Protein AF-A0A1P8YNN6-F1 (afdb_monomer)

Radius of gyration: 15.49 Å; Cα contacts (8 Å, |Δi|>4): 29; chains: 1; bounding box: 34×27×40 Å

Sequence (79 aa):
MTLSPASTEVIKATLPAVGAAIEDITALFYPKMFAAHPELERDLFNRGNQKQGQQQKALAGAIAAFAALQVSPDAPARN

Secondary structure (DSSP, 8-state):
-PPPHHHHHHHHHHHHHHHHTHHHHHHHHHHHHHHH-HHIIIIIS-HHHHTTTHHHHHHHHHHHHHHHHHH-TTPPP--

Foldseek 3Di:
DDDDPVVLVVCLVCLVVCLVCLLVVLVPVPVVCCVVPVCCVVPPDDVVCVVVCVVSVVVSVVSVVVNVVSVPVPDPDDD

Mean predicted aligned error: 8.2 Å

Structure (mmCIF, N/CA/C/O backbone):
data_AF-A0A1P8YNN6-F1
#
_entry.id   AF-A0A1P8YNN6-F1
#
loop_
_atom_site.group_PDB
_atom_site.id
_atom_site.type_symbol
_atom_site.label_atom_id
_atom_site.label_alt_id
_atom_site.label_comp_id
_atom_site.label_asym_id
_atom_site.label_entity_id
_atom_site.label_seq_id
_atom_site.pdbx_PDB_ins_code
_atom_site.Cartn_x
_atom_site.Cartn_y
_atom_site.Cartn_z
_atom_site.occupancy
_atom_site.B_iso_or_equiv
_atom_site.auth_seq_id
_atom_site.auth_comp_id
_atom_site.auth_asym_id
_atom_site.auth_atom_id
_atom_site.pdbx_PDB_model_num
ATOM 1 N N . MET A 1 1 ? -8.359 17.062 4.353 1.00 52.50 1 MET A N 1
ATOM 2 C CA . MET A 1 1 ? -9.704 16.450 4.291 1.00 52.50 1 MET A CA 1
ATOM 3 C C . MET A 1 1 ? -9.759 15.358 5.338 1.00 52.50 1 MET A C 1
ATOM 5 O O . MET A 1 1 ? -8.872 14.516 5.339 1.00 52.50 1 MET A O 1
ATOM 9 N N . THR A 1 2 ? -10.740 15.403 6.234 1.00 71.00 2 THR A N 1
ATOM 10 C CA . THR A 1 2 ? -10.927 14.387 7.281 1.00 71.00 2 THR A CA 1
ATOM 11 C C . THR A 1 2 ? -11.926 13.344 6.783 1.00 71.00 2 THR A C 1
ATOM 13 O O . THR A 1 2 ? -12.895 13.702 6.113 1.00 71.00 2 THR A O 1
ATOM 16 N N . LEU A 1 3 ? -11.680 12.063 7.063 1.00 80.56 3 LEU A N 1
ATOM 17 C CA . LEU A 1 3 ? -12.609 10.983 6.724 1.00 80.56 3 LEU A CA 1
ATOM 18 C C . LEU A 1 3 ? -13.924 11.119 7.498 1.00 80.56 3 LEU A C 1
ATOM 20 O O . LEU A 1 3 ? -13.949 11.634 8.617 1.00 80.56 3 LEU A O 1
ATOM 24 N N . SER A 1 4 ? -15.018 10.626 6.911 1.00 89.00 4 SER A N 1
ATOM 25 C CA . SER A 1 4 ? -16.276 10.499 7.649 1.00 89.00 4 SER A CA 1
ATOM 26 C C . SER A 1 4 ? -16.127 9.466 8.777 1.00 89.00 4 SER A C 1
ATOM 28 O O . SER A 1 4 ? -15.386 8.494 8.597 1.00 89.00 4 SER A O 1
ATOM 30 N N . PRO A 1 5 ? -16.860 9.598 9.899 1.00 86.69 5 PRO A N 1
ATOM 31 C CA . PRO A 1 5 ? -16.819 8.611 10.980 1.00 86.69 5 PRO A CA 1
ATOM 32 C C . PRO A 1 5 ? -17.102 7.183 10.495 1.00 86.69 5 PRO A C 1
ATOM 34 O O . PRO A 1 5 ? -16.400 6.250 10.872 1.00 86.69 5 PRO A O 1
ATOM 37 N N . ALA A 1 6 ? -18.070 7.018 9.587 1.00 90.12 6 ALA A N 1
ATOM 38 C CA . ALA A 1 6 ? -18.402 5.720 9.006 1.00 90.12 6 ALA A CA 1
ATOM 39 C C . ALA A 1 6 ? -17.235 5.127 8.198 1.00 90.12 6 ALA A C 1
ATOM 41 O O . ALA A 1 6 ? -16.926 3.945 8.328 1.00 90.12 6 ALA A O 1
ATOM 42 N N . SER A 1 7 ? -16.549 5.946 7.393 1.00 88.19 7 SER A N 1
ATOM 43 C CA . SER A 1 7 ? -15.371 5.506 6.636 1.00 88.19 7 SER A CA 1
ATOM 44 C C . SER A 1 7 ? -14.227 5.099 7.564 1.00 88.19 7 SER A C 1
ATOM 46 O O . SER A 1 7 ? -13.581 4.083 7.321 1.00 88.19 7 SER A O 1
ATOM 48 N N . THR A 1 8 ? -13.998 5.859 8.636 1.00 85.62 8 THR A N 1
ATOM 49 C CA . THR A 1 8 ? -12.963 5.560 9.631 1.00 85.62 8 THR A CA 1
ATOM 50 C C . THR A 1 8 ? -13.198 4.209 10.302 1.00 85.62 8 THR A C 1
ATOM 52 O O . THR A 1 8 ? -12.255 3.431 10.438 1.00 85.62 8 THR A O 1
ATOM 55 N N . GLU A 1 9 ? -14.439 3.889 10.670 1.00 89.00 9 GLU A N 1
ATOM 56 C CA . GLU A 1 9 ? -14.766 2.598 11.286 1.00 89.00 9 GLU A CA 1
ATOM 57 C C . GLU A 1 9 ? -14.582 1.426 10.315 1.00 89.00 9 GLU A C 1
ATOM 59 O O . GLU A 1 9 ? -13.979 0.415 10.678 1.00 89.00 9 GLU A O 1
ATOM 64 N N . VAL A 1 10 ? -14.993 1.580 9.051 1.00 91.19 10 VAL A N 1
ATOM 65 C CA . VAL A 1 10 ? -14.740 0.563 8.015 1.00 9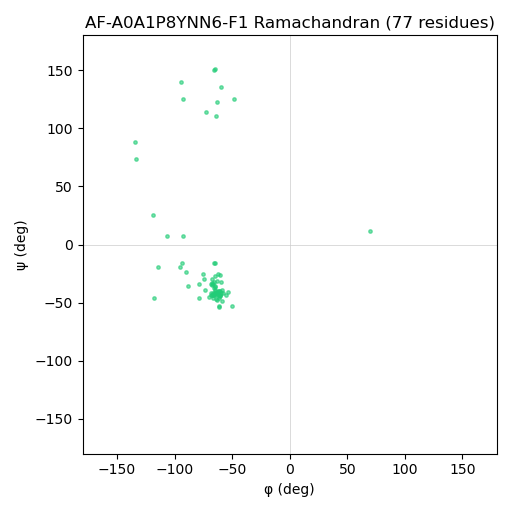1.19 10 VAL A CA 1
ATOM 66 C C . VAL A 1 10 ? -13.240 0.336 7.823 1.00 91.19 10 VAL A C 1
ATOM 68 O O . VAL A 1 10 ? -12.793 -0.811 7.758 1.00 91.19 10 VAL A O 1
ATOM 71 N N . ILE A 1 11 ? -12.450 1.411 7.764 1.00 86.31 11 ILE A N 1
ATOM 72 C CA . ILE A 1 11 ? -10.995 1.316 7.613 1.00 86.31 11 ILE A CA 1
ATOM 73 C C . ILE A 1 11 ? -10.393 0.575 8.806 1.00 86.31 11 ILE A C 1
ATOM 75 O O . ILE A 1 11 ? -9.712 -0.422 8.595 1.00 86.31 11 ILE A O 1
ATOM 79 N N . LYS A 1 12 ? -10.682 0.983 10.048 1.00 84.06 12 LYS A N 1
ATOM 80 C CA . LYS A 1 12 ? -10.161 0.306 11.250 1.00 84.06 12 LYS A CA 1
ATOM 81 C C . LYS A 1 12 ? -10.504 -1.185 11.269 1.00 84.06 12 LYS A C 1
ATOM 83 O O . LYS A 1 12 ? -9.635 -1.999 11.568 1.00 84.06 12 LYS A O 1
ATOM 88 N N . ALA A 1 13 ? -11.742 -1.540 10.924 1.00 90.69 13 ALA A N 1
ATOM 89 C CA . ALA A 1 13 ? -12.208 -2.923 10.938 1.00 90.69 13 ALA A CA 1
ATOM 90 C C . ALA A 1 13 ? -11.548 -3.800 9.860 1.00 90.69 13 ALA A C 1
ATOM 92 O O . ALA A 1 13 ? -11.310 -4.984 10.087 1.00 90.69 13 ALA A O 1
ATOM 93 N N . THR A 1 14 ? -11.244 -3.239 8.688 1.00 90.25 14 THR A N 1
ATOM 94 C CA . THR A 1 14 ? -10.718 -4.004 7.540 1.00 90.25 14 THR A CA 1
ATOM 95 C C . THR A 1 14 ? -9.199 -3.986 7.441 1.00 90.25 14 THR A C 1
ATOM 97 O O . THR A 1 14 ? -8.604 -4.868 6.819 1.00 90.25 14 THR A O 1
ATOM 100 N N . LEU A 1 15 ? -8.551 -3.021 8.086 1.00 85.81 15 LEU A N 1
ATOM 101 C CA . LEU A 1 15 ? -7.123 -2.800 7.969 1.00 85.81 15 LEU A CA 1
ATOM 102 C C . LEU A 1 15 ? -6.250 -4.012 8.351 1.00 85.81 15 LEU A C 1
ATOM 104 O O . LEU A 1 15 ? -5.306 -4.271 7.606 1.00 85.81 15 LEU A O 1
ATOM 108 N N . PRO A 1 16 ? -6.524 -4.795 9.418 1.00 87.12 16 PRO A N 1
ATOM 109 C CA . PRO A 1 16 ? -5.727 -5.989 9.708 1.00 87.12 16 PRO A CA 1
ATOM 110 C C . PRO A 1 16 ? -5.786 -7.030 8.584 1.00 87.12 16 PRO A C 1
ATOM 112 O O . PRO A 1 16 ? -4.762 -7.607 8.225 1.00 87.12 16 PRO A O 1
ATOM 115 N N . ALA A 1 17 ? -6.965 -7.233 7.988 1.00 91.31 17 ALA A N 1
ATOM 116 C CA . ALA A 1 17 ? -7.145 -8.170 6.882 1.00 91.31 17 ALA A CA 1
ATOM 117 C C . ALA A 1 17 ? -6.428 -7.687 5.611 1.00 91.31 17 ALA A C 1
ATOM 119 O O . ALA A 1 17 ? -5.737 -8.463 4.956 1.00 91.31 17 ALA A O 1
ATOM 120 N N . VAL A 1 18 ? -6.535 -6.392 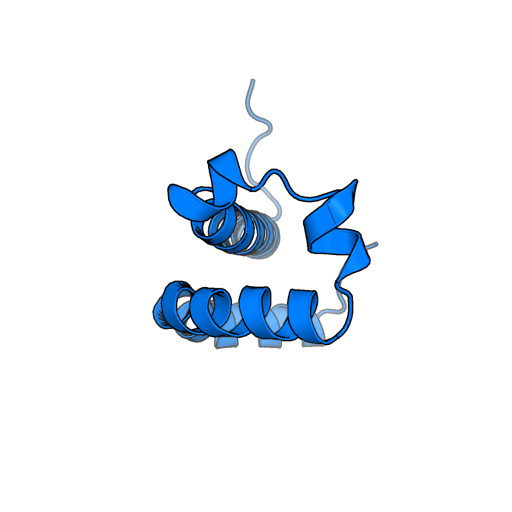5.295 1.00 87.69 18 VAL A N 1
ATOM 121 C CA . VAL A 1 18 ? -5.825 -5.780 4.160 1.00 87.69 18 VAL A CA 1
ATOM 122 C C . VAL A 1 18 ? -4.309 -5.833 4.363 1.00 87.69 18 VAL A C 1
ATOM 124 O O . VAL A 1 18 ? -3.579 -6.155 3.430 1.00 87.69 18 VAL A O 1
ATOM 127 N N . GLY A 1 19 ? -3.831 -5.554 5.579 1.00 84.00 19 GLY A N 1
ATOM 128 C CA . GLY A 1 19 ? -2.415 -5.622 5.932 1.00 84.00 19 GLY A CA 1
ATOM 129 C C . GLY A 1 19 ? -1.848 -7.035 5.811 1.00 84.00 19 GLY A C 1
ATOM 130 O O . GLY A 1 19 ? -0.760 -7.203 5.271 1.00 84.00 19 GLY A O 1
ATOM 131 N N . ALA A 1 20 ? -2.600 -8.052 6.240 1.00 87.19 20 ALA A N 1
ATOM 132 C CA . ALA A 1 20 ? -2.202 -9.452 6.097 1.00 87.19 20 ALA A CA 1
ATOM 133 C C . ALA A 1 20 ? -2.134 -9.911 4.628 1.00 87.19 20 ALA A C 1
ATOM 135 O O . ALA A 1 20 ? -1.287 -10.728 4.287 1.00 87.19 20 ALA A O 1
ATOM 136 N N . ALA A 1 21 ? -2.990 -9.369 3.756 1.00 90.12 21 ALA A N 1
ATOM 137 C CA . ALA A 1 21 ? -3.048 -9.714 2.333 1.00 90.12 21 ALA A CA 1
ATOM 138 C C . ALA A 1 21 ? -2.188 -8.801 1.435 1.00 90.12 21 ALA A C 1
ATOM 140 O O . ALA A 1 21 ? -2.295 -8.851 0.208 1.00 90.12 21 ALA A O 1
ATOM 141 N N . ILE A 1 22 ? -1.369 -7.913 2.010 1.00 84.62 22 ILE A N 1
ATOM 142 C CA . ILE A 1 22 ? -0.768 -6.821 1.239 1.00 84.62 22 ILE A CA 1
ATOM 143 C C . ILE A 1 22 ? 0.225 -7.301 0.178 1.00 84.62 22 ILE A C 1
ATOM 145 O O . ILE A 1 22 ? 0.299 -6.722 -0.907 1.00 84.62 22 ILE A O 1
ATOM 149 N N . GLU A 1 23 ? 0.956 -8.378 0.458 1.00 84.06 23 GLU A N 1
ATOM 150 C CA . GLU A 1 23 ? 1.893 -8.974 -0.494 1.00 84.06 23 GLU A CA 1
ATOM 151 C C . GLU A 1 23 ? 1.147 -9.490 -1.730 1.00 84.06 23 GLU A C 1
ATOM 153 O O . GLU A 1 23 ? 1.486 -9.095 -2.849 1.00 84.06 23 GLU A O 1
ATOM 158 N N . ASP A 1 24 ? 0.057 -10.234 -1.534 1.00 89.56 24 ASP A N 1
ATOM 159 C CA . ASP A 1 24 ? -0.797 -10.743 -2.614 1.00 89.56 24 ASP A CA 1
ATOM 160 C C . ASP A 1 24 ? -1.428 -9.607 -3.428 1.00 89.56 24 ASP A C 1
ATOM 162 O O . ASP A 1 24 ? -1.416 -9.619 -4.663 1.00 89.56 24 ASP A O 1
ATOM 166 N N . ILE A 1 25 ? -1.932 -8.576 -2.742 1.00 88.81 25 ILE A N 1
ATOM 167 C CA . ILE A 1 25 ? -2.502 -7.389 -3.388 1.00 88.81 25 ILE A CA 1
ATOM 168 C C . ILE A 1 25 ? -1.447 -6.719 -4.272 1.00 88.81 25 ILE A C 1
ATOM 170 O O . ILE A 1 25 ? -1.717 -6.426 -5.437 1.00 88.81 25 ILE A O 1
ATOM 174 N N . THR A 1 26 ? -0.237 -6.489 -3.753 1.00 84.69 26 THR A N 1
ATOM 175 C CA . THR A 1 26 ? 0.827 -5.803 -4.504 1.00 84.69 26 THR A CA 1
ATOM 176 C C . THR A 1 26 ? 1.337 -6.633 -5.684 1.00 84.69 26 THR A C 1
ATOM 178 O O . THR A 1 26 ? 1.630 -6.069 -6.741 1.00 84.69 26 THR A O 1
ATOM 181 N N . ALA A 1 27 ? 1.389 -7.962 -5.542 1.00 85.19 27 ALA A N 1
ATOM 182 C CA . ALA A 1 27 ? 1.766 -8.886 -6.607 1.00 85.19 27 ALA A CA 1
ATOM 183 C C . ALA A 1 27 ? 0.778 -8.855 -7.785 1.00 85.19 27 ALA A C 1
ATOM 185 O O . ALA A 1 27 ? 1.191 -9.026 -8.929 1.00 85.19 27 ALA A O 1
ATOM 186 N N . LEU A 1 28 ? -0.507 -8.584 -7.530 1.00 90.69 28 LEU A N 1
ATOM 187 C CA . LEU A 1 28 ? -1.526 -8.430 -8.573 1.00 90.69 28 LEU A CA 1
ATOM 188 C C . LEU A 1 28 ? -1.643 -6.994 -9.099 1.00 90.69 28 LEU A C 1
ATOM 190 O O . LEU A 1 28 ? -1.903 -6.794 -10.288 1.00 90.69 28 LEU A O 1
ATOM 194 N N . PHE A 1 29 ? -1.468 -5.999 -8.228 1.00 89.19 29 PHE A N 1
ATOM 195 C CA . PHE A 1 29 ? -1.663 -4.58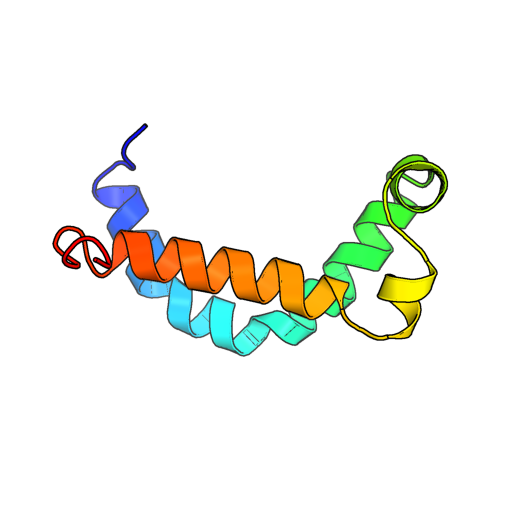5 -8.544 1.00 89.19 29 PHE A CA 1
ATOM 196 C C . PHE A 1 29 ? -0.716 -4.102 -9.643 1.00 89.19 29 PHE A C 1
ATOM 198 O O . PHE A 1 29 ? -1.180 -3.584 -10.658 1.00 89.19 29 PHE A O 1
ATOM 205 N N . TYR A 1 30 ? 0.595 -4.299 -9.478 1.00 86.06 30 TYR A N 1
ATOM 206 C CA . TYR A 1 30 ? 1.582 -3.757 -10.415 1.00 86.06 30 TYR A CA 1
ATOM 207 C C . TYR A 1 30 ? 1.464 -4.341 -11.831 1.00 86.06 30 TYR A C 1
ATOM 209 O O . TYR A 1 30 ? 1.393 -3.551 -12.773 1.00 86.06 30 TYR A O 1
ATOM 217 N N . PRO A 1 31 ? 1.345 -5.671 -12.030 1.00 88.69 31 PRO A N 1
ATOM 218 C CA . PRO A 1 31 ? 1.143 -6.226 -13.367 1.00 88.69 31 PRO A CA 1
ATOM 219 C C . PRO A 1 31 ? -0.130 -5.710 -14.040 1.00 88.69 31 PRO A C 1
ATOM 221 O O . PRO A 1 31 ? -0.106 -5.370 -15.220 1.00 88.69 31 PRO A O 1
ATOM 224 N N . LYS A 1 32 ? -1.241 -5.608 -13.296 1.00 93.81 32 LYS A N 1
ATOM 225 C CA . LYS A 1 32 ? -2.505 -5.085 -13.837 1.00 93.81 32 LYS A CA 1
ATOM 226 C C . LYS A 1 32 ? -2.396 -3.607 -14.203 1.00 93.81 32 LYS A C 1
ATOM 228 O O . LYS A 1 32 ? -2.870 -3.215 -15.264 1.00 93.81 32 LYS A O 1
ATOM 233 N N . MET A 1 33 ? -1.762 -2.807 -13.347 1.00 91.81 33 MET A N 1
ATOM 234 C CA . MET A 1 33 ? -1.552 -1.382 -13.583 1.00 91.81 33 MET A CA 1
ATOM 235 C C . MET A 1 33 ? -0.709 -1.151 -14.837 1.00 91.81 33 MET A C 1
ATOM 237 O O . MET A 1 33 ? -1.106 -0.352 -15.672 1.00 91.81 33 MET A O 1
ATOM 241 N N . PHE A 1 34 ? 0.397 -1.875 -15.018 1.00 89.94 34 PHE A N 1
ATOM 242 C CA . PHE A 1 34 ? 1.252 -1.705 -16.199 1.00 89.94 34 PHE A CA 1
ATOM 243 C C . PHE A 1 34 ? 0.655 -2.296 -17.474 1.00 89.94 34 PHE A C 1
ATOM 245 O O . PHE A 1 34 ? 0.868 -1.749 -18.549 1.00 89.94 34 PHE A O 1
ATOM 252 N N . ALA A 1 35 ? -0.151 -3.356 -17.370 1.00 92.50 35 ALA A N 1
ATOM 253 C CA . ALA A 1 35 ? -0.899 -3.862 -18.517 1.00 92.50 35 ALA A CA 1
ATOM 254 C C . ALA A 1 35 ? -1.947 -2.850 -19.016 1.00 92.50 35 ALA A C 1
ATOM 256 O O . ALA A 1 35 ? -2.132 -2.709 -20.222 1.00 92.50 35 ALA A O 1
ATOM 257 N N . ALA A 1 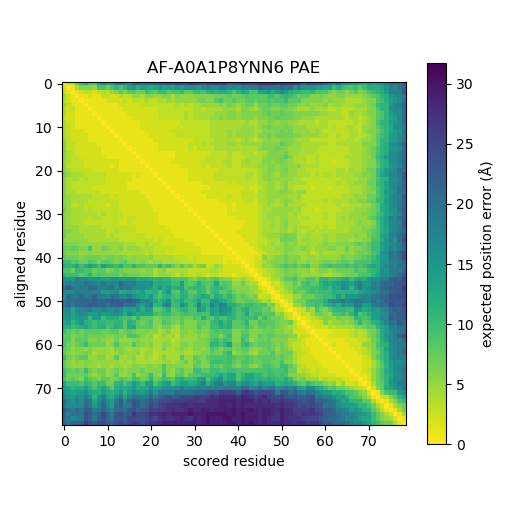36 ? -2.626 -2.150 -18.101 1.00 96.31 36 ALA A N 1
ATOM 258 C CA . ALA A 1 36 ? -3.608 -1.121 -18.443 1.00 96.31 36 ALA A CA 1
ATOM 259 C C . ALA A 1 36 ? -2.959 0.218 -18.839 1.00 96.31 36 ALA A C 1
ATOM 261 O O . ALA A 1 36 ? -3.479 0.913 -19.708 1.00 96.31 36 ALA A O 1
ATOM 262 N N . HIS A 1 37 ? -1.825 0.549 -18.217 1.00 93.31 37 HIS A N 1
ATOM 263 C CA . HIS A 1 37 ? -1.100 1.810 -18.365 1.00 93.31 37 HIS A CA 1
ATOM 264 C C . HIS A 1 37 ? 0.410 1.574 -18.565 1.00 93.31 37 HIS A C 1
ATOM 266 O O . HIS A 1 37 ? 1.210 1.803 -17.646 1.00 93.31 37 HIS A O 1
ATOM 272 N N . PRO A 1 38 ? 0.839 1.105 -19.752 1.00 91.25 38 PRO A N 1
ATOM 273 C CA . PRO A 1 38 ? 2.246 0.799 -20.024 1.00 91.25 38 PRO A CA 1
ATOM 274 C C . PRO A 1 38 ? 3.175 2.019 -19.922 1.00 91.25 38 PRO A C 1
ATOM 276 O O . PRO A 1 38 ? 4.368 1.879 -19.647 1.00 91.25 38 PRO A O 1
ATOM 279 N N . GLU A 1 39 ? 2.646 3.229 -20.120 1.00 91.62 39 GLU A N 1
ATOM 280 C CA . GLU A 1 39 ? 3.366 4.493 -19.950 1.00 91.62 39 GLU A CA 1
ATOM 281 C C . GLU A 1 39 ? 3.901 4.673 -18.527 1.00 91.62 39 GLU A C 1
ATOM 283 O O . GLU A 1 39 ? 4.987 5.219 -18.343 1.00 91.62 39 GLU A O 1
ATOM 288 N N . LEU A 1 40 ? 3.204 4.141 -17.517 1.00 89.06 40 LEU A N 1
ATOM 289 C CA . LEU A 1 40 ? 3.66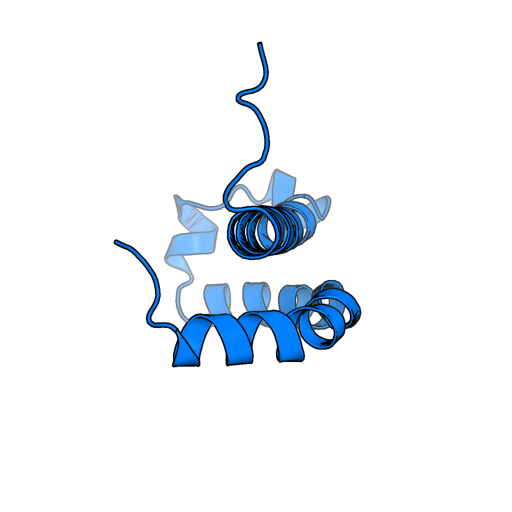4 4.211 -16.133 1.00 89.06 40 LEU A CA 1
ATOM 290 C C . LEU A 1 40 ? 4.935 3.378 -15.939 1.00 89.06 40 LEU A C 1
ATOM 292 O O . LEU A 1 40 ? 5.881 3.849 -15.310 1.00 89.06 40 LEU A O 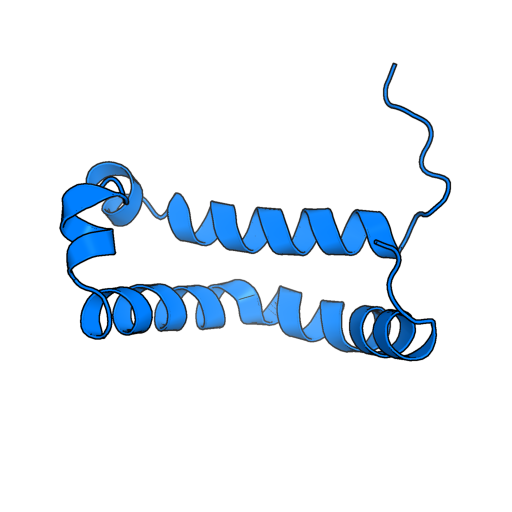1
ATOM 296 N N . GLU A 1 41 ? 4.996 2.170 -16.502 1.00 85.25 41 GLU A N 1
ATOM 297 C CA . GLU A 1 41 ? 6.190 1.313 -16.428 1.00 85.25 41 GLU A CA 1
ATOM 298 C C . GLU A 1 41 ? 7.371 1.892 -17.216 1.00 85.25 41 GLU A C 1
ATOM 300 O O . GLU A 1 41 ? 8.538 1.702 -16.862 1.00 85.25 41 GLU A O 1
ATOM 305 N N . ARG A 1 42 ? 7.078 2.578 -18.323 1.00 81.94 42 ARG A N 1
ATOM 306 C CA . ARG A 1 42 ? 8.101 3.129 -19.212 1.00 81.94 42 ARG A CA 1
ATOM 307 C C . ARG A 1 42 ? 8.697 4.428 -18.677 1.00 81.94 42 ARG A C 1
ATOM 309 O O . ARG A 1 42 ? 9.919 4.562 -18.698 1.00 81.94 42 ARG A O 1
ATOM 316 N N . ASP A 1 43 ? 7.849 5.346 -18.221 1.00 84.88 43 ASP A N 1
ATOM 317 C CA . ASP A 1 43 ? 8.217 6.757 -18.069 1.00 84.88 43 ASP A CA 1
ATOM 318 C C . ASP A 1 43 ? 8.236 7.231 -16.610 1.00 84.88 43 ASP A C 1
ATOM 320 O O . ASP A 1 43 ? 8.865 8.244 -16.310 1.00 84.88 43 ASP A O 1
ATOM 324 N N . LEU A 1 44 ? 7.569 6.517 -15.694 1.00 82.00 44 LEU A N 1
ATOM 325 C CA . LEU A 1 44 ? 7.407 6.959 -14.303 1.00 82.00 44 LEU A CA 1
ATOM 326 C C . LEU A 1 44 ? 8.050 6.010 -13.287 1.00 82.00 44 LEU A C 1
ATOM 328 O O . LEU A 1 44 ? 8.741 6.446 -12.365 1.00 82.00 44 LEU A O 1
ATOM 332 N N . PHE A 1 45 ? 7.833 4.705 -13.431 1.00 79.88 45 PHE A N 1
ATOM 333 C CA . PHE A 1 45 ? 8.306 3.711 -12.476 1.00 79.88 45 PHE A CA 1
ATOM 334 C C . PHE A 1 45 ? 9.676 3.151 -12.880 1.00 79.88 45 PHE A C 1
ATOM 336 O O . PHE A 1 45 ? 9.874 2.610 -13.961 1.00 79.88 45 PHE A O 1
ATOM 343 N N . ASN A 1 46 ? 10.649 3.229 -11.969 1.00 74.69 46 ASN A N 1
ATOM 344 C CA . ASN A 1 46 ? 12.001 2.730 -12.223 1.00 74.69 46 ASN A CA 1
ATOM 345 C C . ASN A 1 46 ? 12.045 1.184 -12.227 1.00 74.69 46 ASN A C 1
ATOM 347 O O . ASN A 1 46 ? 11.890 0.553 -11.176 1.00 74.69 46 ASN A O 1
ATOM 351 N N . ARG A 1 47 ? 12.343 0.573 -13.386 1.00 68.06 47 ARG A N 1
ATOM 352 C CA . ARG A 1 47 ? 12.449 -0.893 -13.566 1.00 68.06 47 ARG A CA 1
ATOM 353 C C . ARG A 1 47 ? 13.524 -1.563 -12.697 1.00 68.06 47 ARG A C 1
ATOM 355 O O . ARG A 1 47 ? 13.393 -2.737 -12.353 1.00 68.06 47 ARG A O 1
ATOM 362 N N . GLY A 1 48 ? 14.573 -0.834 -12.305 1.00 65.50 48 GLY A N 1
ATOM 363 C CA . GLY A 1 48 ? 15.596 -1.316 -11.369 1.00 65.50 48 GLY A CA 1
ATOM 364 C C . GLY A 1 48 ? 15.038 -1.556 -9.963 1.00 65.50 48 GLY A C 1
ATOM 365 O O . GLY A 1 48 ? 15.358 -2.565 -9.337 1.00 65.50 48 GLY A O 1
ATOM 366 N N . ASN A 1 49 ? 14.121 -0.694 -9.513 1.00 64.44 49 ASN A N 1
ATOM 367 C CA . ASN A 1 49 ? 13.418 -0.844 -8.235 1.00 64.44 49 ASN A CA 1
ATOM 368 C C . ASN A 1 49 ? 12.325 -1.929 -8.297 1.00 64.44 49 ASN A C 1
ATOM 370 O O . ASN A 1 49 ? 12.001 -2.533 -7.274 1.00 64.44 49 ASN A O 1
ATOM 374 N N . GLN A 1 50 ? 11.783 -2.212 -9.487 1.00 61.22 50 GLN A N 1
ATOM 375 C CA . GLN A 1 50 ? 10.788 -3.273 -9.700 1.00 61.22 50 GLN A CA 1
ATOM 376 C C . GLN A 1 50 ? 11.378 -4.671 -9.567 1.00 61.22 50 GLN A C 1
ATOM 378 O O . GLN A 1 50 ? 10.822 -5.502 -8.856 1.00 61.22 50 GLN A O 1
ATOM 383 N N . LYS A 1 51 ? 12.545 -4.915 -10.173 1.00 60.91 51 LYS A N 1
ATOM 384 C CA . LYS A 1 51 ? 13.231 -6.214 -10.072 1.00 60.91 51 LYS A CA 1
ATOM 385 C C . LYS A 1 51 ? 13.707 -6.552 -8.652 1.00 60.91 51 LYS A C 1
ATOM 387 O O . LYS A 1 51 ? 14.021 -7.705 -8.388 1.00 60.91 51 LYS A O 1
ATOM 392 N N . GLN A 1 52 ? 13.765 -5.567 -7.754 1.00 60.72 52 GLN A N 1
ATOM 393 C CA . GLN A 1 52 ? 14.256 -5.717 -6.377 1.00 60.72 52 GLN A CA 1
ATOM 394 C C . GLN A 1 52 ? 13.140 -5.683 -5.312 1.00 60.72 52 GLN A C 1
ATOM 396 O O . GLN A 1 52 ? 13.436 -5.628 -4.120 1.00 60.72 52 GLN A O 1
ATOM 401 N N . GLY A 1 53 ? 11.860 -5.675 -5.709 1.00 63.34 53 GLY A N 1
ATOM 402 C CA . GLY A 1 53 ? 10.718 -5.706 -4.779 1.00 63.34 53 GLY A CA 1
ATOM 403 C C . GLY A 1 53 ? 10.509 -4.428 -3.948 1.00 63.34 53 GLY A C 1
ATOM 404 O O . GLY A 1 53 ? 9.722 -4.406 -3.001 1.00 63.34 53 GLY A O 1
ATOM 405 N N . GLN A 1 54 ? 11.195 -3.334 -4.289 1.00 65.88 54 GLN A N 1
ATOM 406 C CA . GLN A 1 54 ? 11.123 -2.058 -3.560 1.00 65.88 54 GLN A CA 1
ATOM 407 C C . GLN A 1 54 ? 9.740 -1.391 -3.693 1.00 65.88 54 GLN A C 1
ATOM 409 O O . GLN A 1 54 ? 9.288 -0.709 -2.778 1.00 65.88 54 GLN A O 1
ATOM 414 N N . GLN A 1 55 ? 9.037 -1.609 -4.811 1.00 64.88 55 GLN A N 1
ATOM 415 C CA . GLN A 1 55 ? 7.709 -1.022 -5.043 1.00 64.88 55 GLN A CA 1
ATOM 416 C C . GLN A 1 55 ? 6.606 -1.679 -4.201 1.00 64.88 55 GLN A C 1
ATOM 418 O O . GLN A 1 55 ? 5.776 -0.976 -3.633 1.00 64.88 55 GLN A O 1
ATOM 423 N N . GLN A 1 56 ? 6.642 -3.001 -4.024 1.00 66.62 56 GLN A N 1
ATOM 424 C CA . GLN A 1 56 ? 5.693 -3.719 -3.159 1.00 66.62 56 GLN A CA 1
ATOM 425 C C . GLN A 1 56 ? 5.793 -3.225 -1.707 1.00 66.62 56 GLN A C 1
ATOM 427 O O . GLN A 1 56 ? 4.779 -2.952 -1.064 1.00 66.62 56 GLN A O 1
ATOM 432 N N . LYS A 1 57 ? 7.022 -2.974 -1.235 1.00 69.81 57 LYS A N 1
ATOM 433 C CA . LYS A 1 57 ? 7.284 -2.363 0.076 1.00 69.81 57 LYS A CA 1
ATOM 434 C C . LYS A 1 57 ? 6.770 -0.925 0.180 1.00 69.81 57 LYS A C 1
ATOM 436 O O . LYS A 1 57 ? 6.291 -0.538 1.241 1.00 69.81 57 LYS A O 1
ATOM 441 N N . ALA A 1 58 ? 6.838 -0.141 -0.898 1.00 75.75 58 ALA A N 1
ATOM 442 C CA . ALA A 1 58 ? 6.353 1.239 -0.902 1.00 75.75 58 ALA A CA 1
ATOM 443 C C . ALA A 1 58 ? 4.825 1.320 -0.736 1.00 75.75 58 ALA A C 1
ATOM 445 O O . ALA A 1 58 ? 4.346 2.088 0.097 1.00 75.75 58 ALA A O 1
ATOM 446 N N . LEU A 1 59 ? 4.058 0.502 -1.470 1.00 76.12 59 LEU A N 1
ATOM 447 C CA . LEU A 1 59 ? 2.596 0.469 -1.338 1.00 76.12 59 LEU A CA 1
ATOM 448 C C . LEU A 1 59 ? 2.162 -0.053 0.041 1.00 76.12 59 LEU A C 1
ATOM 450 O O . LEU A 1 59 ? 1.302 0.552 0.683 1.00 76.12 59 LEU A O 1
ATOM 454 N N . ALA A 1 60 ? 2.801 -1.119 0.533 1.00 75.25 60 ALA A N 1
ATOM 455 C CA . ALA A 1 60 ? 2.549 -1.627 1.880 1.00 75.25 60 ALA A CA 1
ATOM 456 C C . ALA A 1 60 ? 2.864 -0.578 2.961 1.00 75.25 60 ALA A C 1
ATOM 458 O O . ALA A 1 60 ? 2.067 -0.362 3.875 1.00 75.25 60 ALA A O 1
ATOM 459 N N . GLY A 1 61 ? 3.986 0.135 2.816 1.00 76.44 61 GLY A N 1
ATOM 460 C CA . GLY A 1 61 ? 4.377 1.225 3.707 1.00 76.44 61 GLY A CA 1
ATOM 461 C C . GLY A 1 61 ? 3.384 2.389 3.706 1.00 76.44 61 GLY A C 1
ATOM 462 O O . GLY A 1 61 ? 3.067 2.915 4.770 1.00 76.44 61 GLY A O 1
ATOM 463 N N . ALA A 1 62 ? 2.836 2.760 2.546 1.00 82.00 62 ALA A N 1
ATOM 464 C CA . ALA A 1 62 ? 1.825 3.813 2.445 1.00 82.00 62 ALA A CA 1
ATOM 465 C C . ALA A 1 62 ? 0.516 3.437 3.162 1.00 82.00 62 ALA A C 1
ATOM 467 O O . ALA A 1 62 ? -0.060 4.265 3.868 1.00 82.00 62 ALA A O 1
ATOM 468 N N . ILE A 1 63 ? 0.073 2.181 3.042 1.00 78.06 63 ILE A N 1
ATOM 469 C CA . ILE A 1 63 ? -1.128 1.681 3.729 1.00 78.06 63 ILE A CA 1
ATOM 470 C C . ILE A 1 63 ? -0.905 1.610 5.243 1.00 78.06 63 ILE A C 1
ATOM 472 O O . ILE A 1 63 ? -1.766 2.050 6.003 1.00 78.06 63 ILE A O 1
ATOM 476 N N . ALA A 1 64 ? 0.265 1.146 5.689 1.00 74.25 64 ALA A N 1
ATOM 477 C CA . ALA A 1 64 ? 0.636 1.135 7.105 1.00 74.25 64 ALA A CA 1
ATOM 478 C C . ALA A 1 64 ? 0.765 2.553 7.702 1.00 74.25 64 ALA A C 1
ATOM 480 O O . ALA A 1 64 ? 0.373 2.790 8.844 1.00 74.25 64 ALA A O 1
ATOM 481 N N . ALA A 1 65 ? 1.270 3.521 6.934 1.00 79.12 65 ALA A N 1
ATOM 482 C CA . ALA A 1 65 ? 1.328 4.916 7.361 1.00 79.12 65 ALA A CA 1
ATOM 483 C C . ALA A 1 65 ? -0.076 5.531 7.471 1.00 79.12 65 ALA A C 1
ATOM 485 O O . ALA A 1 65 ? -0.392 6.194 8.458 1.00 79.12 65 ALA A O 1
ATOM 486 N N . PHE A 1 66 ? -0.944 5.271 6.491 1.00 76.25 66 PHE A N 1
ATOM 487 C CA . PHE A 1 66 ? -2.323 5.751 6.509 1.00 76.25 66 PHE A CA 1
ATOM 488 C C . PHE A 1 66 ? -3.123 5.158 7.673 1.00 76.25 66 PHE A C 1
ATOM 490 O O . PHE A 1 66 ? -3.807 5.883 8.391 1.00 76.25 66 PHE A O 1
ATOM 497 N N . ALA A 1 67 ? -2.969 3.858 7.910 1.00 71.75 67 ALA A N 1
ATOM 498 C CA . ALA A 1 67 ? -3.464 3.165 9.088 1.00 71.75 67 ALA A CA 1
ATOM 499 C C . ALA A 1 67 ? -3.082 3.857 10.399 1.00 71.75 67 ALA A C 1
ATOM 501 O O . ALA A 1 67 ? -3.949 4.163 11.215 1.00 71.75 67 ALA A O 1
ATOM 502 N N . ALA A 1 68 ? -1.789 4.129 10.585 1.00 69.88 68 ALA A N 1
ATOM 503 C CA . ALA A 1 68 ? -1.278 4.758 11.797 1.00 69.88 68 ALA A CA 1
ATOM 504 C C . ALA A 1 68 ? -1.913 6.139 12.039 1.00 69.88 68 ALA A C 1
ATOM 506 O O . ALA A 1 68 ? -2.286 6.451 13.168 1.00 69.88 68 ALA A O 1
ATOM 507 N N . LEU A 1 69 ? -2.132 6.921 10.974 1.00 74.44 69 LEU A N 1
ATOM 508 C CA . LEU A 1 69 ? -2.815 8.218 11.049 1.00 74.44 69 LEU A CA 1
ATOM 509 C C . LEU A 1 69 ? -4.290 8.109 11.476 1.00 74.44 69 LEU A C 1
ATOM 511 O O . LEU A 1 69 ? -4.827 9.059 12.035 1.00 74.44 69 LEU A O 1
A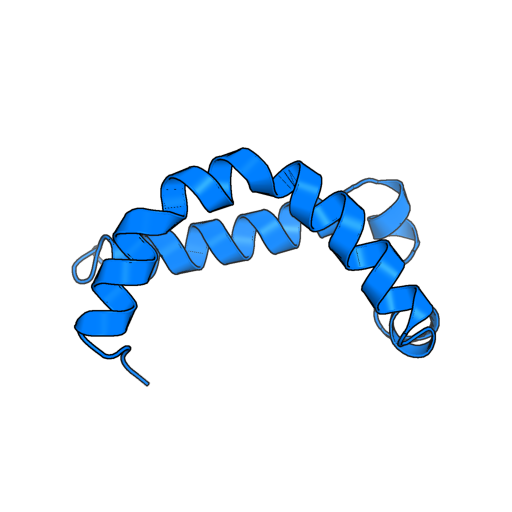TOM 515 N N . GLN A 1 70 ? -4.959 6.979 11.220 1.00 67.00 70 GLN A N 1
ATOM 516 C CA . GLN A 1 70 ? -6.365 6.769 11.601 1.00 67.00 70 GLN A CA 1
ATOM 517 C C . GLN A 1 70 ? -6.538 6.151 12.996 1.00 67.00 70 GLN A C 1
ATOM 519 O O . GLN A 1 70 ? -7.597 6.298 13.610 1.00 67.00 70 GLN A O 1
ATOM 524 N N . VAL A 1 71 ? -5.520 5.446 13.496 1.00 63.38 71 VAL A N 1
ATOM 525 C CA . VAL A 1 71 ? -5.545 4.773 14.808 1.00 63.38 71 VAL A CA 1
ATOM 526 C C . VAL A 1 71 ? -4.966 5.667 15.918 1.00 63.38 71 VAL A C 1
ATOM 528 O O . VAL A 1 71 ? -5.237 5.437 17.094 1.00 63.38 71 VAL A O 1
ATOM 531 N N . SER A 1 72 ? -4.235 6.735 15.579 1.00 54.97 72 SER A N 1
ATOM 532 C CA . SER A 1 72 ? -3.738 7.729 16.542 1.00 54.97 72 SER A CA 1
ATOM 533 C C . SER A 1 72 ? -3.962 9.166 16.056 1.00 54.97 72 SER A C 1
ATOM 535 O O . SER A 1 72 ? -3.065 9.745 15.446 1.00 54.97 72 SER A O 1
ATOM 537 N N . PRO A 1 73 ? -5.120 9.784 16.352 1.00 53.81 73 PRO A N 1
ATOM 538 C CA . PRO A 1 73 ? -5.300 11.221 16.140 1.00 53.81 73 PRO A CA 1
ATOM 539 C C . PRO A 1 73 ? -4.408 12.097 17.052 1.00 53.81 73 PRO A C 1
ATOM 541 O O . PRO A 1 73 ? -4.207 13.259 16.723 1.00 53.81 73 PRO A O 1
ATOM 544 N N . ASP A 1 74 ? -3.823 11.535 18.126 1.00 49.56 74 ASP A N 1
ATOM 545 C CA . ASP A 1 74 ? -3.013 12.242 19.143 1.00 49.56 74 ASP A CA 1
ATOM 546 C C . ASP A 1 74 ? -1.550 11.747 19.257 1.00 49.56 74 ASP A C 1
ATOM 548 O O . ASP A 1 74 ? -0.921 11.863 20.311 1.00 49.56 74 ASP A O 1
ATOM 552 N N . ALA A 1 75 ? -0.967 11.162 18.204 1.00 44.28 75 ALA A N 1
ATOM 553 C CA . ALA A 1 75 ? 0.461 10.827 18.251 1.00 44.28 75 ALA A CA 1
ATOM 554 C C . ALA A 1 75 ? 1.290 12.126 18.385 1.00 44.28 75 ALA A C 1
ATOM 556 O O . ALA A 1 75 ? 1.158 13.002 17.524 1.00 44.28 75 ALA A O 1
ATOM 557 N N . PRO A 1 76 ? 2.134 12.288 19.429 1.00 38.88 76 PRO A N 1
ATOM 558 C CA . PRO A 1 76 ? 2.900 13.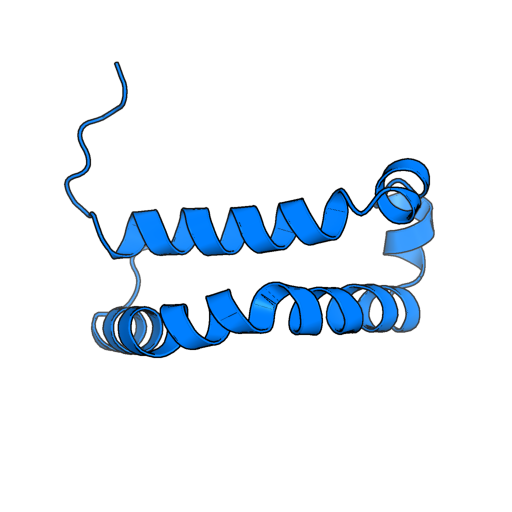513 19.612 1.00 38.88 76 PRO A CA 1
ATOM 559 C C . PRO A 1 76 ? 3.793 13.735 18.393 1.00 38.88 76 PRO A C 1
ATOM 561 O O . PRO A 1 76 ? 4.418 12.794 17.890 1.00 38.88 76 PRO A O 1
ATOM 564 N N . ALA A 1 77 ? 3.824 14.981 17.911 1.00 43.88 77 ALA A N 1
ATOM 565 C CA . ALA A 1 77 ? 4.724 15.395 16.846 1.00 43.88 77 ALA A CA 1
ATOM 566 C C . ALA A 1 77 ? 6.134 14.896 17.184 1.00 43.88 77 ALA A C 1
ATOM 568 O O . ALA A 1 77 ? 6.630 15.120 18.287 1.00 43.88 77 ALA A O 1
ATOM 569 N N . AR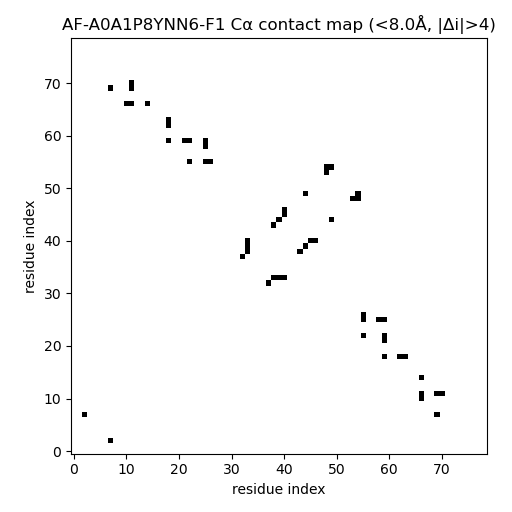G A 1 78 ? 6.748 14.146 16.265 1.00 43.47 78 ARG A N 1
ATOM 570 C CA . ARG A 1 78 ? 8.134 13.712 16.434 1.00 43.47 78 ARG A CA 1
ATOM 571 C C . ARG A 1 78 ? 9.011 14.964 16.443 1.00 43.47 78 ARG A C 1
ATOM 573 O O . ARG A 1 78 ? 9.098 15.635 15.416 1.00 43.47 78 ARG A O 1
ATOM 580 N N . ASN A 1 79 ? 9.563 15.263 17.619 1.00 45.78 79 ASN A N 1
ATOM 581 C CA . ASN A 1 79 ? 10.575 16.293 17.861 1.00 45.78 79 ASN A CA 1
ATOM 582 C C . ASN A 1 79 ? 11.819 16.062 17.000 1.00 45.78 79 ASN A C 1
ATOM 584 O O . ASN A 1 79 ? 12.190 14.875 16.831 1.00 45.78 79 ASN A O 1
#

Nearest PDB structures (foldseek):
  8t4j-assembly1_A  TM=4.823E-01  e=4.431E+00  Homo sapiens

Solvent-accessible surface area (backbone atoms only — not comparable to full-atom values): 4780 Å² total; per-residue (Å²): 137,82,78,53,72,70,56,49,52,53,46,68,73,44,43,66,62,51,62,74,43,36,66,64,51,41,68,52,46,54,60,53,48,33,73,77,36,51,62,46,53,73,76,71,45,61,64,74,43,55,80,66,53,50,55,53,53,50,56,50,47,52,52,54,51,53,49,49,56,72,77,38,90,75,66,74,80,84,126

pLDDT: mean 77.26, std 14.22, range [38.88, 96.31]